Protein AF-A1YXN5-F1 (afdb_monomer)

Nearest PDB structures (foldseek):
  3v8x-assembly1_A  TM=7.620E-01  e=3.087E-05  Neisseria meningitidis serogroup B
  6e4v-assembly1_A  TM=6.777E-01  e=7.196E-02  Escherichia coli BW25113
  1hxu-assembly1_A  TM=5.681E-01  e=4.800E+00  Escherichia coli

Mean predicted aligned error: 4.55 Å

Foldseek 3Di:
DDDDDFPDKDKDWDKDKDKDQCVVVDVVSHQKMKIKIWIDMWMATPPQAADLPDFAIKIKIKIKGADPVNQKIKIKIKIKGAKDDQSRAAAPCCVVVVHPRRGDPDTWHIDIAIKMKMWGPPDPPDIDIDIDTRPVPDDTAGRVRD

Structure (mmCIF, N/CA/C/O backbone):
data_AF-A1YXN5-F1
#
_entry.id   AF-A1YXN5-F1
#
loop_
_atom_site.group_PDB
_atom_site.id
_atom_site.type_symbol
_atom_site.label_atom_id
_atom_site.label_alt_id
_atom_site.label_comp_id
_atom_site.label_asym_id
_atom_site.label_entity_id
_atom_site.label_seq_id
_atom_site.pdbx_PDB_ins_code
_atom_site.Cartn_x
_atom_site.Cartn_y
_atom_site.Cartn_z
_atom_site.occupancy
_atom_site.B_iso_or_equiv
_atom_site.auth_seq_id
_atom_site.auth_comp_id
_atom_site.auth_asym_id
_atom_site.auth_atom_id
_atom_site.pdbx_PDB_model_num
ATOM 1 N N . TYR A 1 1 ? 17.922 19.023 -26.294 1.00 64.50 1 TYR A N 1
ATOM 2 C CA . TYR A 1 1 ? 16.760 18.159 -26.007 1.00 64.50 1 TYR A CA 1
ATOM 3 C C . TYR A 1 1 ? 15.494 18.873 -26.423 1.00 64.50 1 TYR A C 1
ATOM 5 O O . TYR A 1 1 ? 15.384 20.065 -26.170 1.00 64.50 1 TYR A O 1
ATOM 13 N N . GLN A 1 2 ? 14.578 18.169 -27.082 1.00 69.62 2 GLN A N 1
ATOM 14 C CA . GLN A 1 2 ? 13.279 18.695 -27.494 1.00 69.62 2 GLN A CA 1
ATOM 15 C C . GLN A 1 2 ? 12.194 17.884 -26.787 1.00 69.62 2 GLN A C 1
ATOM 17 O O . GLN A 1 2 ? 12.303 16.661 -26.700 1.00 69.62 2 GLN A O 1
ATOM 22 N N . ASN A 1 3 ? 11.162 18.556 -26.281 1.00 77.38 3 ASN A N 1
ATOM 23 C CA . ASN A 1 3 ? 9.981 17.871 -25.773 1.00 77.38 3 ASN A CA 1
ATOM 24 C C . ASN A 1 3 ? 9.181 17.349 -26.965 1.00 77.38 3 ASN A C 1
ATOM 26 O O . ASN A 1 3 ? 8.786 18.123 -27.836 1.00 77.38 3 ASN A O 1
ATOM 30 N N . ILE A 1 4 ? 8.978 16.036 -27.009 1.00 76.56 4 ILE A N 1
ATOM 31 C CA . ILE A 1 4 ? 8.229 15.361 -28.067 1.00 76.56 4 ILE A CA 1
ATOM 32 C C . ILE A 1 4 ? 7.012 14.718 -27.416 1.00 76.56 4 ILE A C 1
ATOM 34 O O . ILE A 1 4 ? 7.141 14.011 -26.413 1.00 76.56 4 ILE A O 1
ATOM 38 N N . ASN A 1 5 ? 5.836 14.961 -27.988 1.00 80.75 5 ASN A N 1
ATOM 39 C CA . ASN A 1 5 ? 4.609 14.332 -27.524 1.00 80.75 5 ASN A CA 1
ATOM 40 C C . ASN A 1 5 ? 4.674 12.819 -27.746 1.00 80.75 5 ASN A C 1
ATOM 42 O O . ASN A 1 5 ? 5.075 12.351 -28.812 1.00 80.75 5 ASN A O 1
ATOM 46 N N . ARG A 1 6 ? 4.246 12.064 -26.733 1.00 81.50 6 ARG A N 1
ATOM 47 C CA . ARG A 1 6 ? 4.077 10.612 -26.805 1.00 81.50 6 ARG A CA 1
ATOM 48 C C . ARG A 1 6 ? 2.672 10.323 -27.350 1.00 81.50 6 ARG A C 1
ATOM 50 O O . ARG A 1 6 ? 1.706 10.659 -26.664 1.00 81.50 6 ARG A O 1
ATOM 57 N N . PRO A 1 7 ? 2.520 9.800 -28.580 1.00 83.94 7 PRO A N 1
ATOM 58 C CA . PRO A 1 7 ? 1.223 9.703 -29.254 1.00 83.94 7 PRO A CA 1
ATOM 59 C C . PRO A 1 7 ? 0.233 8.733 -28.601 1.00 83.94 7 PRO A C 1
ATOM 61 O O . PRO A 1 7 ? -0.965 8.852 -28.848 1.00 83.94 7 PRO A O 1
ATOM 64 N N . ASN A 1 8 ? 0.691 7.763 -27.801 1.00 91.25 8 ASN A N 1
ATOM 65 C CA . ASN A 1 8 ? -0.208 6.838 -27.117 1.00 91.25 8 ASN A CA 1
ATOM 66 C C . ASN A 1 8 ? 0.307 6.405 -25.740 1.00 91.25 8 ASN A C 1
ATOM 68 O O . ASN A 1 8 ? 1.505 6.259 -25.505 1.00 91.25 8 ASN A O 1
ATOM 72 N N . ALA A 1 9 ? -0.637 6.169 -24.831 1.00 93.88 9 ALA A N 1
ATOM 73 C CA . ALA A 1 9 ? -0.393 5.570 -23.531 1.00 93.88 9 ALA A CA 1
ATOM 74 C C . ALA A 1 9 ? -1.578 4.678 -23.154 1.00 93.88 9 ALA A C 1
ATOM 76 O O . ALA A 1 9 ? -2.735 5.013 -23.415 1.00 93.88 9 ALA A O 1
ATOM 77 N N . LYS A 1 10 ? -1.293 3.535 -22.534 1.00 95.81 10 LYS A N 1
ATOM 78 C CA . LYS A 1 10 ? -2.292 2.588 -22.048 1.00 95.81 10 LYS A CA 1
ATOM 79 C C . LYS A 1 10 ? -1.892 2.090 -20.670 1.00 95.81 10 LYS A C 1
ATOM 81 O O . LYS A 1 10 ? -0.790 1.578 -20.481 1.00 95.81 10 LYS A O 1
ATOM 86 N N . VAL A 1 11 ? -2.821 2.185 -19.726 1.00 96.94 11 VAL A N 1
ATOM 87 C CA . VAL A 1 11 ? -2.696 1.571 -18.403 1.00 96.94 11 VAL A CA 1
ATOM 88 C C . VAL A 1 11 ? -3.734 0.467 -18.286 1.00 96.94 11 VAL A C 1
ATOM 90 O O . VAL A 1 11 ? -4.907 0.662 -18.591 1.00 96.94 11 VAL A O 1
ATOM 93 N N . THR A 1 12 ? -3.291 -0.710 -17.866 1.00 97.19 12 THR A N 1
ATOM 94 C CA . THR A 1 12 ? -4.146 -1.869 -17.603 1.00 97.19 12 THR A CA 1
ATOM 95 C C . THR A 1 12 ? -3.829 -2.418 -16.231 1.00 97.19 12 THR A C 1
ATOM 97 O O . THR A 1 12 ? -2.662 -2.490 -15.844 1.00 97.19 12 THR A O 1
ATOM 100 N N . GLY A 1 13 ? -4.846 -2.851 -15.507 1.00 97.50 13 GLY A N 1
ATOM 101 C CA . GLY A 1 13 ? -4.672 -3.362 -14.164 1.00 97.50 13 GLY A CA 1
ATOM 102 C C . GLY A 1 13 ? -5.984 -3.834 -13.576 1.00 97.50 13 GLY A C 1
ATOM 103 O O . GLY A 1 13 ? -7.016 -3.811 -14.243 1.00 97.50 13 GLY A O 1
ATOM 104 N N . PHE A 1 14 ? -5.920 -4.242 -12.319 1.00 98.12 14 PHE A N 1
ATOM 105 C CA . PHE A 1 14 ? -7.090 -4.541 -11.516 1.00 98.12 14 PHE A CA 1
ATOM 106 C C . PHE A 1 14 ? -6.850 -4.092 -10.077 1.00 98.12 14 PHE A C 1
ATOM 108 O O . PHE A 1 14 ? -5.711 -4.012 -9.603 1.00 98.12 14 PHE A O 1
ATOM 115 N N . GLU A 1 15 ? -7.948 -3.798 -9.398 1.00 98.06 15 GLU A N 1
ATOM 116 C CA . GLU A 1 15 ? -7.970 -3.481 -7.982 1.00 98.06 15 GLU A CA 1
ATOM 117 C C . GLU A 1 15 ? -9.017 -4.360 -7.302 1.00 98.06 15 GLU A C 1
ATOM 119 O O . GLU A 1 15 ? -10.111 -4.561 -7.826 1.00 98.06 15 GLU A O 1
ATOM 124 N N . ILE A 1 16 ? -8.650 -4.906 -6.148 1.00 98.38 16 ILE A N 1
ATOM 125 C CA . ILE A 1 16 ? -9.543 -5.651 -5.266 1.00 98.38 16 ILE A CA 1
ATOM 126 C C . ILE A 1 16 ? -9.629 -4.861 -3.969 1.00 98.38 16 ILE A C 1
ATOM 128 O O . ILE A 1 16 ? -8.598 -4.527 -3.386 1.00 98.38 16 ILE A O 1
ATOM 132 N N . VAL A 1 17 ? -10.850 -4.597 -3.514 1.00 98.19 17 VAL A N 1
ATOM 133 C CA . VAL A 1 17 ? -11.132 -4.021 -2.199 1.00 98.19 17 VAL A CA 1
ATOM 134 C C . VAL A 1 17 ? -12.208 -4.874 -1.550 1.00 98.19 17 VAL A C 1
ATOM 136 O O . VAL A 1 17 ? -13.261 -5.107 -2.136 1.00 98.19 17 VAL A O 1
ATOM 139 N N . SER A 1 18 ? -11.923 -5.358 -0.350 1.00 97.56 18 SER A N 1
ATOM 140 C CA . SER A 1 18 ? -12.839 -6.149 0.459 1.00 97.56 18 SER A CA 1
ATOM 141 C C . SER A 1 18 ? -12.840 -5.617 1.882 1.00 97.56 18 SER A C 1
ATOM 143 O O . SER A 1 18 ? -11.786 -5.284 2.429 1.00 97.56 18 SER A O 1
ATOM 145 N N . GLN A 1 19 ? -14.025 -5.552 2.475 1.00 95.69 19 GLN A N 1
ATOM 146 C CA . GLN A 1 19 ? -14.221 -5.206 3.872 1.00 95.69 19 GLN A CA 1
ATOM 147 C C . GLN A 1 19 ? -15.327 -6.090 4.433 1.00 95.69 19 GLN A C 1
ATOM 149 O O . GLN A 1 19 ? -16.413 -6.180 3.864 1.00 95.69 19 GLN A O 1
ATOM 154 N N . ILE A 1 20 ? -15.034 -6.757 5.541 1.00 94.44 20 ILE A N 1
ATOM 155 C CA . ILE A 1 20 ? -15.916 -7.734 6.166 1.00 94.44 20 ILE A CA 1
ATOM 156 C C . ILE A 1 20 ? -16.042 -7.361 7.640 1.00 94.44 20 ILE A C 1
ATOM 158 O O . ILE A 1 20 ? -15.046 -7.318 8.365 1.00 94.44 20 ILE A O 1
ATOM 162 N N . SER A 1 21 ? -17.268 -7.088 8.085 1.00 92.56 21 SER A N 1
ATOM 163 C CA . SER A 1 21 ? -17.585 -7.024 9.512 1.00 92.56 21 SER A CA 1
ATOM 164 C C . SER A 1 21 ? -17.817 -8.440 10.025 1.00 92.56 21 SER A C 1
ATOM 166 O O . SER A 1 21 ? -18.537 -9.215 9.398 1.00 92.56 21 SER A O 1
ATOM 168 N N . LEU A 1 22 ? -17.198 -8.786 11.151 1.00 92.69 22 LEU A N 1
ATOM 169 C CA . LEU A 1 22 ? -17.291 -10.130 11.719 1.00 92.69 22 LEU A CA 1
ATOM 170 C C . LEU A 1 22 ? -18.414 -10.278 12.757 1.00 92.69 22 LEU A C 1
ATOM 172 O O . LEU A 1 22 ? -18.542 -11.341 13.366 1.00 92.69 22 LEU A O 1
ATOM 176 N N . ASN A 1 23 ? -19.247 -9.247 12.930 1.00 87.75 23 ASN A N 1
ATOM 177 C CA . ASN A 1 23 ? -20.300 -9.201 13.948 1.00 87.75 23 ASN A CA 1
ATOM 178 C C . ASN A 1 23 ? -21.282 -10.379 13.844 1.00 87.75 23 ASN A C 1
ATOM 180 O O . ASN A 1 23 ? -21.663 -10.952 14.864 1.00 87.75 23 ASN A O 1
ATOM 184 N N . ASP A 1 24 ? -21.637 -10.769 12.617 1.00 81.56 24 ASP A N 1
ATOM 185 C CA . ASP A 1 24 ? -22.647 -11.800 12.352 1.00 81.56 24 ASP A CA 1
ATOM 186 C C . ASP A 1 24 ? -22.069 -13.226 12.286 1.00 81.56 24 ASP A C 1
ATOM 188 O O . ASP A 1 24 ? -22.819 -14.199 12.241 1.00 81.56 24 ASP A O 1
ATOM 192 N N . LEU A 1 25 ? -20.737 -13.376 12.297 1.00 87.25 25 LEU A N 1
ATOM 193 C CA . LEU A 1 25 ? -20.069 -14.681 12.193 1.00 87.25 25 LEU A CA 1
ATOM 194 C C . LEU A 1 25 ? -20.031 -15.421 13.533 1.00 87.25 25 LEU A C 1
ATOM 196 O O . LEU A 1 25 ? -20.304 -16.618 13.596 1.00 87.25 25 LEU A O 1
ATOM 200 N N . ALA A 1 26 ? -19.683 -14.720 14.612 1.00 86.12 26 ALA A N 1
ATOM 201 C CA . ALA A 1 26 ? -19.714 -15.258 15.967 1.00 86.12 26 ALA A CA 1
ATOM 202 C C . ALA A 1 26 ? -19.737 -14.119 16.988 1.00 86.12 26 ALA A C 1
ATOM 204 O O . ALA A 1 26 ? -19.051 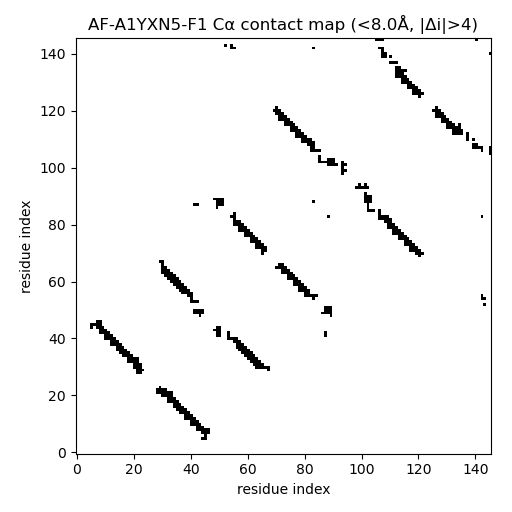-13.116 16.820 1.00 86.12 26 ALA A O 1
ATOM 205 N N . LYS A 1 27 ? -20.430 -14.310 18.118 1.00 84.75 27 LYS A N 1
ATOM 206 C CA . LYS A 1 27 ? -20.507 -13.295 19.188 1.00 84.75 27 LYS A CA 1
ATOM 207 C C . LYS A 1 27 ? -19.134 -12.854 19.717 1.00 84.75 27 LYS A C 1
ATOM 209 O O . LYS A 1 27 ? -18.981 -11.699 20.094 1.00 84.75 27 LYS A O 1
ATOM 214 N N . ILE A 1 28 ? -18.142 -13.753 19.727 1.00 87.06 28 ILE A N 1
ATOM 215 C CA . ILE A 1 28 ? -16.760 -13.450 20.146 1.00 87.06 28 ILE A CA 1
ATOM 216 C C . ILE A 1 28 ? -16.033 -12.501 19.178 1.00 87.06 28 ILE A C 1
ATOM 218 O O . ILE A 1 28 ? -15.055 -11.869 19.559 1.00 87.06 28 ILE A O 1
ATOM 222 N N . LEU A 1 29 ? -16.518 -12.385 17.940 1.00 91.44 29 LEU A N 1
ATOM 223 C CA . LEU A 1 29 ? -15.951 -11.536 16.893 1.00 91.44 29 LEU A CA 1
ATOM 224 C C . LEU A 1 29 ? -16.677 -10.189 16.763 1.00 91.44 29 LEU A C 1
ATOM 226 O O . LEU A 1 29 ? -16.376 -9.418 15.852 1.00 91.44 29 LEU A O 1
ATOM 230 N N . ASN A 1 30 ? -17.618 -9.885 17.659 1.00 92.12 30 ASN A N 1
ATOM 231 C CA 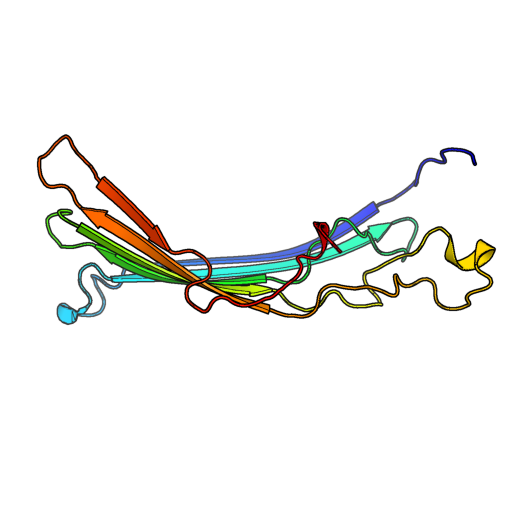. ASN A 1 30 ? -18.320 -8.610 17.629 1.00 92.12 30 ASN A CA 1
ATOM 232 C C . ASN A 1 30 ? -17.335 -7.441 17.787 1.00 92.12 30 ASN A C 1
ATOM 234 O O . ASN A 1 30 ? -16.463 -7.460 18.656 1.00 92.12 30 ASN A O 1
ATOM 238 N N . GLY A 1 31 ? -17.477 -6.437 16.927 1.00 93.00 31 GLY A N 1
ATOM 239 C CA . GLY A 1 31 ? -16.590 -5.282 16.847 1.00 93.00 31 GLY A CA 1
ATOM 240 C C . GLY A 1 31 ? -15.376 -5.483 15.940 1.00 93.00 31 GLY A C 1
ATOM 241 O O . GLY A 1 31 ? -14.755 -4.491 15.557 1.00 93.00 31 GLY A O 1
ATOM 242 N N . PHE A 1 32 ? -15.041 -6.717 15.545 1.00 96.44 32 PHE A N 1
ATOM 243 C CA . PHE A 1 32 ? -13.928 -6.959 14.632 1.00 96.44 32 PHE A CA 1
ATOM 244 C C . PHE A 1 32 ? -14.305 -6.695 13.174 1.00 96.44 32 PHE A C 1
ATOM 246 O O . PHE A 1 32 ? -15.392 -7.033 12.695 1.00 96.44 32 PHE A O 1
ATOM 253 N N . ASN A 1 33 ? -13.352 -6.132 12.442 1.00 95.62 33 ASN A N 1
ATOM 254 C CA . ASN A 1 33 ? -13.417 -5.960 11.004 1.00 95.62 33 ASN A CA 1
ATOM 255 C C . ASN A 1 33 ? -12.131 -6.472 10.350 1.00 95.62 33 ASN A C 1
ATOM 257 O O . ASN A 1 33 ? -11.038 -6.369 10.907 1.00 95.62 33 ASN A O 1
ATOM 261 N N . LEU A 1 34 ? -12.279 -7.039 9.158 1.00 97.00 34 LEU A N 1
ATOM 262 C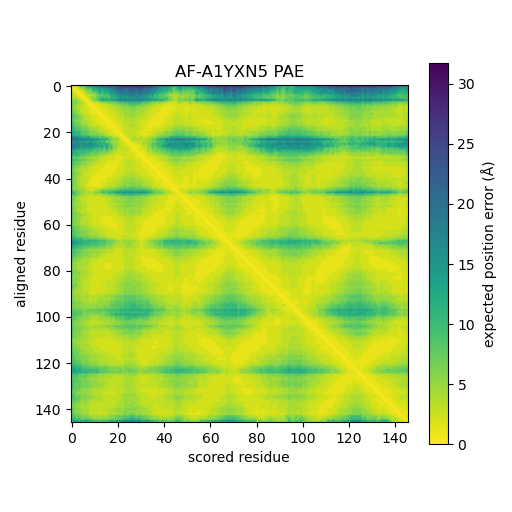 CA . LEU A 1 34 ? -11.172 -7.408 8.291 1.00 97.00 34 LEU A CA 1
ATOM 263 C C . LEU A 1 34 ? -11.286 -6.614 7.000 1.00 97.00 34 LEU A C 1
ATOM 265 O O . LEU A 1 34 ? -12.369 -6.499 6.427 1.00 97.00 34 LEU A O 1
ATOM 269 N N . SER A 1 35 ? -10.166 -6.093 6.521 1.00 97.94 35 SER A N 1
ATOM 270 C CA . SER A 1 35 ? -10.085 -5.441 5.222 1.00 97.94 35 SER A CA 1
ATOM 271 C C . SER A 1 35 ? -8.907 -5.966 4.417 1.00 97.94 35 SER A C 1
ATOM 273 O O . SER A 1 35 ? -7.865 -6.353 4.950 1.00 97.94 35 SER A O 1
ATOM 275 N N . TYR A 1 36 ? -9.089 -6.001 3.105 1.00 98.38 36 TYR A N 1
ATOM 276 C CA . TYR A 1 36 ? -8.051 -6.372 2.162 1.00 98.38 36 TYR A CA 1
ATOM 277 C C . TYR A 1 36 ? -8.127 -5.466 0.944 1.00 98.38 36 TYR A C 1
ATOM 279 O O . TYR A 1 36 ? -9.180 -5.338 0.318 1.00 98.38 36 TYR A O 1
ATOM 287 N N . LYS A 1 37 ? -6.995 -4.865 0.588 1.00 98.62 37 LYS A N 1
ATOM 288 C CA . LYS A 1 37 ? -6.822 -4.124 -0.655 1.00 98.62 37 LYS A CA 1
ATOM 289 C C . LYS A 1 37 ? -5.653 -4.699 -1.437 1.00 98.62 37 LYS A C 1
ATOM 291 O O . LYS A 1 37 ? -4.582 -4.920 -0.880 1.00 98.62 37 LYS A O 1
ATOM 296 N N . TYR A 1 38 ? -5.835 -4.884 -2.737 1.00 98.62 38 TYR A N 1
ATOM 297 C CA . TYR A 1 38 ? -4.771 -5.271 -3.653 1.00 98.62 38 TYR A CA 1
ATOM 298 C C . TYR A 1 38 ? -4.847 -4.454 -4.933 1.00 98.62 38 TYR A C 1
ATOM 300 O O . TYR A 1 38 ? -5.888 -4.425 -5.583 1.00 98.62 38 TYR A O 1
ATOM 308 N N . THR A 1 39 ? -3.733 -3.846 -5.328 1.00 98.44 39 THR A N 1
ATOM 309 C CA . THR A 1 39 ? -3.636 -3.0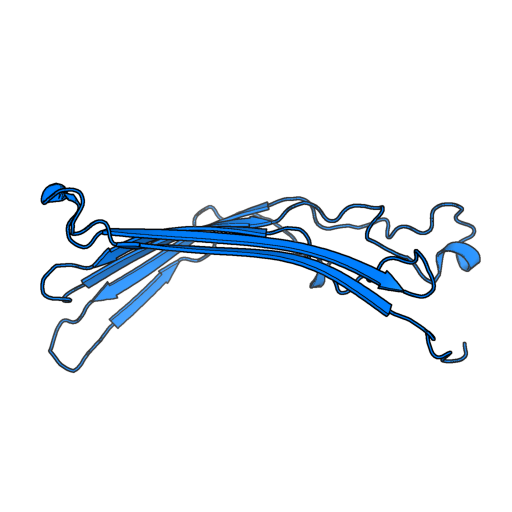62 -6.562 1.00 98.44 39 THR A CA 1
ATOM 310 C C . THR A 1 39 ? -2.518 -3.623 -7.434 1.00 98.44 39 THR A C 1
ATOM 312 O O . THR A 1 39 ? -1.377 -3.776 -6.991 1.00 98.44 39 THR A O 1
ATOM 315 N N . TYR A 1 40 ? -2.835 -3.897 -8.700 1.00 98.12 40 TYR A N 1
ATOM 316 C CA . TYR A 1 40 ? -1.873 -4.285 -9.725 1.00 98.12 40 TYR A CA 1
ATOM 317 C C . TYR A 1 40 ? -2.117 -3.487 -10.997 1.00 98.12 40 TYR A C 1
ATOM 319 O O . TYR A 1 40 ? -3.222 -3.493 -11.536 1.00 98.12 40 TYR A O 1
ATOM 327 N N . GLN A 1 41 ? -1.079 -2.828 -11.504 1.00 98.00 41 GLN A N 1
ATOM 328 C CA . GLN A 1 41 ? -1.164 -2.006 -12.704 1.00 98.00 41 GLN A CA 1
ATOM 329 C C . GLN A 1 41 ? 0.094 -2.153 -13.556 1.00 98.00 41 GLN A C 1
ATOM 331 O O . GLN A 1 41 ? 1.197 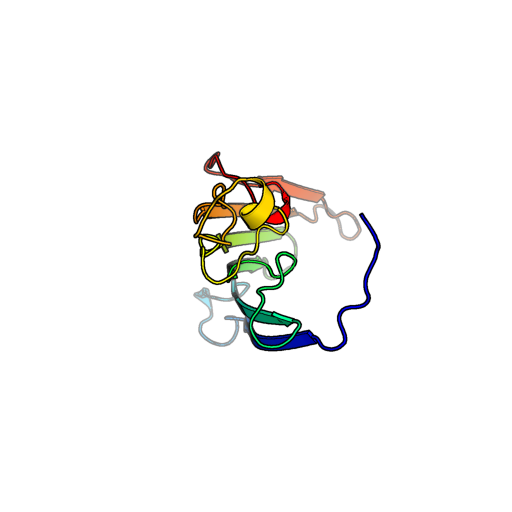-2.380 -13.059 1.00 98.00 41 GLN A O 1
ATOM 336 N N . LYS A 1 42 ? -0.088 -1.991 -14.862 1.00 97.00 42 LYS A N 1
ATOM 337 C CA . LYS A 1 42 ? 0.963 -1.884 -15.868 1.00 97.00 42 LYS A CA 1
ATOM 338 C C . LYS A 1 42 ? 0.617 -0.746 -16.808 1.00 97.00 42 LYS A C 1
ATOM 340 O O . LYS A 1 42 ? -0.476 -0.730 -17.366 1.00 97.00 42 LYS A O 1
ATOM 345 N N . GLY A 1 43 ? 1.556 0.170 -16.994 1.00 96.62 43 GLY A N 1
ATOM 346 C CA . GLY A 1 43 ? 1.438 1.280 -17.933 1.00 96.62 43 GLY A CA 1
ATOM 347 C C . GLY A 1 43 ? 2.493 1.171 -19.018 1.00 96.62 43 GLY A C 1
ATOM 348 O O . GLY A 1 43 ? 3.666 0.930 -18.715 1.00 96.62 43 GLY A O 1
ATOM 349 N N . ARG A 1 44 ? 2.064 1.333 -20.267 1.00 96.50 44 ARG A N 1
ATOM 350 C CA . ARG A 1 44 ? 2.910 1.322 -21.459 1.00 96.50 44 ARG A CA 1
ATOM 351 C C . ARG A 1 44 ? 2.601 2.547 -22.314 1.00 96.50 44 ARG A C 1
ATOM 353 O O . ARG A 1 44 ? 1.445 2.951 -22.409 1.00 96.50 44 ARG A O 1
ATOM 360 N N . MET A 1 45 ? 3.626 3.129 -22.918 1.00 94.25 45 MET A N 1
ATOM 361 C CA . MET A 1 45 ? 3.530 4.229 -23.876 1.00 94.25 45 MET A CA 1
ATOM 362 C C . MET A 1 45 ? 4.310 3.887 -25.142 1.00 94.25 45 MET A C 1
ATOM 364 O O . MET A 1 45 ? 5.239 3.080 -25.096 1.00 94.25 45 MET A O 1
ATOM 368 N N . ASP A 1 46 ? 3.923 4.492 -26.261 1.00 90.75 46 ASP A N 1
ATOM 369 C CA . ASP A 1 46 ? 4.537 4.303 -27.581 1.00 90.75 46 ASP A CA 1
ATOM 370 C C . ASP A 1 46 ? 4.798 2.824 -27.921 1.00 90.75 46 ASP A C 1
ATOM 372 O O . ASP A 1 46 ? 5.898 2.423 -28.306 1.00 90.75 46 ASP A O 1
ATOM 376 N N . GLY A 1 47 ? 3.774 1.990 -27.728 1.00 86.69 47 GLY A N 1
ATOM 377 C CA . GLY A 1 47 ? 3.884 0.536 -27.843 1.00 86.69 47 GLY A CA 1
ATOM 378 C C . GLY A 1 47 ? 4.216 -0.124 -26.505 1.00 86.69 47 GLY A C 1
ATOM 379 O O . GLY A 1 47 ? 3.301 -0.447 -25.750 1.00 86.69 47 GLY A O 1
ATOM 380 N N . ASP A 1 48 ? 5.500 -0.353 -26.217 1.00 90.81 48 ASP A N 1
ATOM 381 C CA . ASP A 1 48 ? 5.934 -1.167 -25.067 1.00 90.81 48 ASP A CA 1
ATOM 382 C C . ASP A 1 48 ? 6.857 -0.438 -24.074 1.00 90.81 48 ASP A C 1
ATOM 384 O O . ASP A 1 48 ? 7.421 -1.060 -23.175 1.00 90.81 48 ASP A O 1
ATOM 388 N N . ILE A 1 49 ? 7.008 0.886 -24.173 1.00 94.19 49 ILE A N 1
ATOM 389 C CA . ILE A 1 49 ? 7.860 1.628 -23.236 1.00 94.19 49 ILE A CA 1
ATOM 390 C C . ILE A 1 49 ? 7.166 1.701 -21.867 1.00 94.19 49 ILE A C 1
ATOM 392 O O . ILE A 1 49 ? 6.052 2.225 -21.783 1.00 94.19 49 ILE A O 1
ATOM 396 N N . PRO A 1 50 ? 7.784 1.217 -20.773 1.00 95.81 50 PRO A N 1
ATOM 397 C CA . PRO A 1 50 ? 7.174 1.284 -19.452 1.00 95.81 50 PRO A CA 1
ATOM 398 C C . PRO A 1 50 ? 6.954 2.709 -18.948 1.00 95.81 50 PRO A C 1
ATOM 400 O O . PRO A 1 50 ? 7.803 3.588 -19.097 1.00 95.81 50 PRO A O 1
ATOM 403 N N . MET A 1 51 ? 5.838 2.912 -18.253 1.00 95.06 51 MET A N 1
ATOM 404 C CA . MET A 1 51 ? 5.559 4.157 -17.543 1.00 95.06 51 MET A CA 1
ATOM 405 C C . MET A 1 51 ? 6.137 4.105 -16.125 1.00 95.06 51 MET A C 1
ATOM 407 O O . MET A 1 51 ? 5.625 3.397 -15.252 1.00 95.06 51 MET A O 1
ATOM 411 N N . ASN A 1 52 ? 7.171 4.911 -15.870 1.00 95.19 52 ASN A N 1
ATOM 412 C CA . ASN A 1 52 ? 7.805 4.987 -14.552 1.00 95.19 52 ASN A CA 1
ATOM 413 C C . ASN A 1 52 ? 6.827 5.429 -13.453 1.00 95.19 52 ASN A C 1
ATOM 415 O O . ASN A 1 52 ? 6.965 4.971 -12.332 1.00 95.19 52 ASN A O 1
ATOM 419 N N . ALA A 1 53 ? 5.799 6.223 -13.761 1.00 94.75 53 ALA A N 1
ATOM 420 C CA . ALA A 1 53 ? 4.816 6.688 -12.775 1.00 94.75 53 ALA A CA 1
ATOM 421 C C . ALA A 1 53 ? 3.971 5.566 -12.133 1.00 94.75 53 ALA A C 1
ATOM 423 O O . ALA A 1 53 ? 3.365 5.771 -11.084 1.00 94.75 53 ALA A O 1
ATOM 424 N N . ILE A 1 54 ? 3.912 4.381 -12.748 1.00 96.62 54 ILE A N 1
ATOM 425 C CA . ILE A 1 54 ? 3.103 3.271 -12.237 1.00 96.62 54 ILE A CA 1
ATOM 426 C C . ILE A 1 54 ? 3.766 2.677 -11.000 1.00 96.62 54 ILE A C 1
ATOM 428 O O . ILE A 1 54 ? 4.922 2.252 -11.047 1.00 96.62 54 ILE A O 1
ATOM 432 N N . GLN A 1 55 ? 3.030 2.617 -9.896 1.00 97.00 55 GLN A N 1
ATOM 433 C CA . GLN A 1 55 ? 3.533 2.046 -8.653 1.00 97.00 55 GLN A CA 1
ATOM 434 C C . GLN A 1 55 ? 3.696 0.521 -8.757 1.00 97.00 55 GLN A C 1
ATOM 436 O O . GLN A 1 55 ? 2.992 -0.132 -9.537 1.00 97.00 55 GLN A O 1
ATOM 441 N N . PRO A 1 56 ? 4.626 -0.081 -7.994 1.00 97.56 56 PRO A N 1
ATOM 442 C CA . PRO A 1 56 ? 4.654 -1.525 -7.818 1.00 97.56 56 PRO A CA 1
ATOM 443 C C . PRO A 1 56 ? 3.321 -2.038 -7.268 1.00 97.56 56 PRO A C 1
ATOM 445 O O . PRO A 1 56 ? 2.548 -1.300 -6.662 1.00 97.56 56 PRO A O 1
ATOM 448 N N . ARG A 1 57 ? 3.065 -3.335 -7.452 1.00 97.94 57 ARG A N 1
ATOM 449 C CA . ARG A 1 57 ? 1.890 -3.977 -6.854 1.00 97.94 57 ARG A CA 1
ATOM 450 C C . ARG A 1 57 ? 1.910 -3.820 -5.333 1.00 97.94 57 ARG A C 1
ATOM 452 O O . ARG A 1 57 ? 2.954 -4.047 -4.717 1.00 97.94 57 ARG A O 1
ATOM 459 N N . THR A 1 58 ? 0.755 -3.528 -4.753 1.00 98.44 58 THR A N 1
ATOM 460 C CA . THR A 1 58 ? 0.624 -3.283 -3.313 1.00 98.44 58 THR A CA 1
ATOM 461 C C . THR A 1 58 ? -0.534 -4.088 -2.758 1.00 98.44 58 THR A C 1
ATOM 463 O O . THR A 1 58 ? -1.606 -4.130 -3.359 1.00 98.44 58 THR A O 1
ATOM 466 N N . ALA A 1 59 ? -0.305 -4.728 -1.616 1.00 98.69 59 ALA A N 1
ATOM 467 C CA . ALA A 1 59 ? -1.318 -5.408 -0.826 1.00 98.69 59 ALA A CA 1
ATOM 468 C C . ALA A 1 59 ? -1.400 -4.747 0.553 1.00 98.69 59 ALA A C 1
ATOM 470 O O . ALA A 1 59 ? -0.365 -4.529 1.181 1.00 98.69 59 ALA A O 1
ATOM 471 N N . VAL A 1 60 ? -2.605 -4.457 1.029 1.00 98.69 60 VAL A N 1
ATOM 472 C CA . VAL A 1 60 ? -2.864 -3.947 2.378 1.00 98.69 60 VAL A CA 1
ATOM 473 C C . VAL A 1 60 ? -3.850 -4.886 3.048 1.00 98.69 60 VAL A C 1
ATOM 475 O O . VAL A 1 60 ? -4.943 -5.110 2.533 1.00 98.69 60 VAL A O 1
ATOM 478 N N . TYR A 1 61 ? -3.456 -5.431 4.189 1.00 98.62 61 TYR A N 1
ATOM 479 C CA . TYR A 1 61 ? -4.320 -6.209 5.067 1.00 98.62 61 TYR A CA 1
ATOM 480 C C . TYR A 1 61 ? -4.634 -5.349 6.283 1.00 98.62 61 TYR A C 1
ATOM 482 O O . TYR A 1 61 ? -3.711 -4.803 6.884 1.00 98.62 61 TYR A O 1
ATOM 490 N N . GLY A 1 62 ? -5.905 -5.215 6.637 1.00 98.44 62 GLY A N 1
ATOM 491 C CA . GLY A 1 62 ? -6.340 -4.484 7.818 1.00 98.44 62 GLY A CA 1
ATOM 492 C C . GLY A 1 62 ? -7.117 -5.389 8.760 1.00 98.44 62 GLY A C 1
ATOM 493 O O . GLY A 1 62 ? -7.974 -6.160 8.327 1.00 98.44 62 GLY A O 1
ATOM 494 N N . ILE A 1 63 ? -6.812 -5.284 10.046 1.00 98.00 63 ILE A N 1
ATOM 495 C CA . ILE A 1 63 ? -7.567 -5.907 11.128 1.00 98.00 63 ILE A CA 1
ATOM 496 C C . ILE A 1 63 ? -7.947 -4.784 12.076 1.00 98.00 63 ILE A C 1
ATOM 498 O O . ILE A 1 63 ? -7.068 -4.156 12.662 1.00 98.00 63 ILE A O 1
ATOM 502 N N . GLY A 1 64 ? -9.239 -4.536 12.221 1.00 97.62 64 GLY A N 1
ATOM 503 C CA . GLY A 1 64 ? -9.748 -3.523 13.127 1.00 97.62 64 GLY A CA 1
ATOM 504 C C . GLY A 1 64 ? -10.623 -4.124 14.213 1.00 97.62 64 GLY A C 1
ATOM 505 O O . GLY A 1 64 ? -11.222 -5.187 14.046 1.00 97.62 64 GLY A O 1
ATOM 506 N N . TYR A 1 65 ? -10.708 -3.422 15.331 1.00 96.81 65 TYR A N 1
ATOM 507 C CA . TYR A 1 65 ? -11.624 -3.696 16.422 1.00 96.81 65 TYR A CA 1
ATOM 508 C C . TYR A 1 65 ? -12.246 -2.389 16.896 1.00 96.81 65 TYR A C 1
ATOM 510 O O . TYR A 1 65 ? -11.540 -1.416 17.153 1.00 96.81 65 TYR A O 1
ATOM 518 N N . VAL A 1 66 ? -13.563 -2.382 17.057 1.00 96.38 66 VAL A N 1
ATOM 519 C CA . VAL A 1 66 ? -14.325 -1.281 17.642 1.00 96.38 66 VAL A CA 1
ATOM 520 C C . VAL A 1 66 ? -15.116 -1.830 18.818 1.00 96.38 66 VAL A C 1
ATOM 522 O O . VAL A 1 66 ? -15.868 -2.792 18.678 1.00 96.38 66 VAL A O 1
ATOM 525 N N . HIS A 1 67 ? -14.952 -1.222 19.992 1.00 94.31 67 HIS A N 1
ATOM 526 C CA . HIS A 1 67 ? -15.747 -1.571 21.165 1.00 94.31 67 HIS A CA 1
ATOM 527 C C . HIS A 1 67 ? -17.245 -1.375 20.876 1.00 94.31 67 HIS A C 1
ATOM 529 O O . HIS A 1 67 ? -17.613 -0.414 20.208 1.00 94.31 67 HIS A O 1
ATOM 535 N N . SER A 1 68 ? -18.119 -2.227 21.420 1.00 89.19 68 SER A N 1
ATOM 536 C CA . SER A 1 68 ? -19.573 -2.208 21.155 1.00 89.19 68 SER A CA 1
ATOM 537 C C . SER A 1 68 ? -20.236 -0.838 21.370 1.00 89.19 68 SER A C 1
ATOM 539 O O . SER A 1 68 ? -21.042 -0.408 20.554 1.00 89.19 68 SER A O 1
ATOM 541 N N . ASP A 1 69 ? -19.853 -0.131 22.436 1.00 92.12 69 ASP A N 1
ATOM 542 C CA . ASP A 1 69 ? -20.314 1.239 22.735 1.00 92.12 69 ASP A CA 1
ATOM 543 C C . ASP A 1 69 ? -19.562 2.353 21.966 1.00 92.12 69 ASP A C 1
ATOM 545 O O . ASP A 1 69 ? -19.676 3.526 22.319 1.00 92.12 69 ASP A O 1
ATOM 549 N N . ASP A 1 70 ? -18.705 2.009 20.998 1.00 92.69 70 ASP A N 1
ATOM 550 C CA . ASP A 1 70 ? -17.856 2.932 20.223 1.00 92.69 70 ASP A CA 1
ATOM 551 C C . ASP A 1 70 ? -16.951 3.840 21.095 1.00 92.69 70 ASP A C 1
ATOM 553 O O . ASP A 1 70 ? -16.565 4.955 20.738 1.00 92.69 70 ASP A O 1
ATOM 557 N N . LYS A 1 71 ? -16.590 3.350 22.288 1.00 96.00 71 LYS A N 1
ATOM 558 C CA . LYS A 1 71 ? -15.740 4.065 23.257 1.00 96.00 71 LYS A CA 1
ATOM 559 C C . LYS A 1 71 ? -14.271 4.081 22.859 1.00 96.00 71 LYS A C 1
ATOM 561 O O . LYS A 1 71 ? -13.553 5.009 23.220 1.00 96.00 71 LYS A O 1
ATOM 566 N N . PHE A 1 72 ? -13.810 3.057 22.153 1.00 97.25 72 PHE A N 1
ATOM 567 C CA . PHE A 1 72 ? -12.453 2.970 21.636 1.00 97.25 72 PHE A CA 1
ATOM 568 C C . PHE A 1 72 ? -12.400 1.998 20.464 1.00 97.25 72 PHE A C 1
ATOM 570 O O . PHE A 1 72 ? -13.272 1.138 20.314 1.00 97.25 72 PHE A O 1
ATOM 577 N N . GLY A 1 73 ? -11.343 2.115 19.675 1.00 98.00 73 GLY A N 1
ATOM 578 C CA . GLY A 1 73 ? -11.037 1.168 18.620 1.00 98.00 73 GLY A CA 1
ATOM 579 C C . GLY A 1 73 ? -9.552 1.132 18.307 1.00 98.00 73 GLY A C 1
ATOM 580 O O . GLY A 1 73 ? -8.793 2.021 18.705 1.00 98.00 73 GLY A O 1
ATOM 581 N N . LEU A 1 74 ? -9.151 0.070 17.624 1.00 98.12 74 LEU A N 1
ATOM 582 C CA . LEU A 1 74 ? -7.776 -0.227 17.258 1.00 98.12 74 LEU A CA 1
ATOM 583 C C . LEU A 1 74 ? -7.758 -0.795 15.842 1.00 98.12 74 LEU A C 1
ATOM 585 O O . LEU A 1 74 ? -8.525 -1.706 15.553 1.00 98.12 74 LEU A O 1
ATOM 589 N N . ASP A 1 75 ? -6.857 -0.305 15.003 1.00 98.25 75 ASP A N 1
ATOM 590 C CA . ASP A 1 75 ? -6.639 -0.788 13.647 1.00 98.25 75 ASP A CA 1
ATOM 591 C C . ASP A 1 75 ? -5.167 -1.158 13.461 1.00 98.25 75 ASP A C 1
ATOM 593 O O . ASP A 1 75 ? -4.264 -0.366 13.742 1.00 98.25 75 ASP A O 1
ATOM 597 N N . LEU A 1 76 ? -4.928 -2.364 12.961 1.00 98.56 76 LEU A N 1
ATOM 598 C CA . LEU A 1 76 ? -3.625 -2.856 12.544 1.00 98.56 76 LEU A CA 1
ATOM 599 C C . LEU A 1 76 ? -3.620 -2.992 11.023 1.00 98.56 76 LEU A C 1
ATOM 601 O O . LEU A 1 76 ? -4.407 -3.760 10.470 1.00 98.56 76 LEU A O 1
ATOM 605 N N . TYR A 1 77 ? -2.695 -2.307 10.358 1.00 98.69 77 TYR A N 1
ATOM 606 C CA . TYR A 1 77 ? -2.477 -2.439 8.921 1.00 98.69 77 TYR A CA 1
ATOM 607 C C . TYR A 1 77 ? -1.131 -3.090 8.635 1.00 98.69 77 TYR A C 1
ATOM 609 O O . TYR A 1 77 ? -0.102 -2.694 9.178 1.00 98.69 77 TYR A O 1
ATOM 617 N N . ILE A 1 78 ? -1.133 -4.069 7.737 1.00 98.75 78 ILE A N 1
ATOM 618 C CA . ILE A 1 78 ? 0.066 -4.685 7.177 1.00 98.75 78 ILE A CA 1
ATOM 619 C C . ILE A 1 78 ? 0.092 -4.341 5.693 1.00 98.75 78 ILE A C 1
ATOM 621 O O . ILE A 1 78 ? -0.700 -4.866 4.909 1.00 98.75 78 ILE A O 1
ATOM 625 N N . THR A 1 79 ? 1.016 -3.467 5.306 1.00 98.75 79 THR A N 1
ATOM 626 C CA . THR A 1 79 ? 1.178 -3.031 3.916 1.00 98.75 79 THR A CA 1
ATOM 627 C C . THR A 1 79 ? 2.400 -3.702 3.319 1.00 98.75 79 THR A C 1
ATOM 629 O O . THR A 1 79 ? 3.501 -3.543 3.834 1.00 98.75 79 THR A O 1
ATOM 632 N N . HIS A 1 80 ? 2.228 -4.427 2.216 1.00 98.69 80 HIS A N 1
ATOM 633 C CA . HIS A 1 80 ? 3.314 -5.008 1.435 1.00 98.69 80 HIS A CA 1
ATOM 634 C C . HIS A 1 80 ? 3.362 -4.388 0.039 1.00 98.69 80 HIS A C 1
ATOM 636 O O . HIS A 1 80 ? 2.437 -4.562 -0.757 1.00 98.69 80 HIS A O 1
ATOM 642 N N . ALA A 1 81 ? 4.467 -3.717 -0.276 1.00 98.44 81 ALA A N 1
ATOM 643 C CA . ALA A 1 81 ? 4.765 -3.222 -1.612 1.00 98.44 81 ALA A CA 1
ATOM 644 C C . ALA A 1 81 ? 5.785 -4.144 -2.292 1.00 98.44 81 ALA A C 1
ATOM 646 O O . ALA A 1 81 ? 6.821 -4.499 -1.720 1.00 98.44 81 ALA A O 1
ATOM 647 N N . GLY A 1 82 ? 5.499 -4.538 -3.532 1.00 98.25 82 GLY A N 1
ATOM 648 C CA . GLY A 1 82 ? 6.420 -5.325 -4.343 1.00 98.25 82 GLY A CA 1
ATOM 649 C C . GLY A 1 82 ? 7.653 -4.524 -4.770 1.00 98.25 82 GLY A C 1
ATOM 650 O O . GLY A 1 82 ? 7.626 -3.299 -4.841 1.00 98.25 82 GLY A O 1
ATOM 651 N N . ALA A 1 83 ? 8.732 -5.223 -5.123 1.00 97.81 83 ALA A N 1
ATOM 652 C CA . ALA A 1 83 ? 9.890 -4.583 -5.740 1.00 97.81 83 ALA A CA 1
ATOM 653 C C . ALA A 1 83 ? 9.523 -4.033 -7.126 1.00 97.81 83 ALA A C 1
ATOM 655 O O . ALA A 1 83 ? 8.830 -4.713 -7.902 1.00 97.81 83 ALA A O 1
ATOM 656 N N . LYS A 1 84 ? 10.038 -2.850 -7.473 1.00 97.88 84 LYS A N 1
ATOM 657 C CA . LYS A 1 84 ? 9.888 -2.313 -8.826 1.00 97.88 84 LYS A CA 1
ATOM 658 C C . LYS A 1 84 ? 10.697 -3.170 -9.804 1.00 97.88 84 LYS A C 1
ATOM 660 O O . LYS A 1 84 ? 11.905 -3.354 -9.663 1.00 97.88 84 LYS A O 1
ATOM 665 N N . GLN A 1 85 ? 10.015 -3.717 -10.806 1.00 97.12 85 GLN A N 1
ATOM 666 C CA . GLN A 1 85 ? 10.613 -4.633 -11.776 1.00 97.12 85 GLN A CA 1
ATOM 667 C C . GLN A 1 85 ? 11.349 -3.867 -12.878 1.00 97.12 85 GLN A C 1
ATOM 669 O O . GLN A 1 85 ? 10.836 -2.870 -13.376 1.00 97.12 85 GLN A O 1
ATOM 674 N N . ALA A 1 86 ? 12.504 -4.376 -13.318 1.00 96.25 86 ALA A N 1
ATOM 675 C CA . ALA A 1 86 ? 13.290 -3.782 -14.407 1.00 96.25 86 ALA A CA 1
ATOM 676 C C . ALA A 1 86 ? 12.474 -3.614 -15.701 1.00 96.25 86 ALA A C 1
ATOM 678 O O . ALA A 1 86 ? 12.512 -2.572 -16.339 1.00 96.25 86 ALA A O 1
ATOM 679 N N . LYS A 1 87 ? 11.656 -4.619 -16.039 1.00 95.62 87 LYS A N 1
ATOM 680 C CA . LYS A 1 87 ? 10.772 -4.597 -17.217 1.00 95.62 87 LYS A CA 1
ATOM 681 C C . LYS A 1 87 ? 9.663 -3.543 -17.161 1.00 95.62 87 LYS A C 1
ATOM 683 O O . LYS A 1 87 ? 8.976 -3.355 -18.158 1.00 95.62 87 LYS A O 1
ATOM 688 N N . ASP A 1 88 ? 9.434 -2.944 -15.995 1.00 96.62 88 ASP A N 1
ATOM 689 C CA . ASP A 1 88 ? 8.408 -1.931 -15.752 1.00 96.62 88 ASP A CA 1
ATOM 690 C C . ASP A 1 88 ? 9.045 -0.553 -15.463 1.00 96.62 88 ASP A C 1
ATOM 692 O O . ASP A 1 88 ? 8.389 0.329 -14.901 1.00 96.62 88 ASP A O 1
ATOM 696 N N . THR A 1 89 ? 10.321 -0.364 -15.836 1.00 96.62 89 THR A N 1
ATOM 697 C CA . THR A 1 89 ? 11.036 0.918 -15.778 1.00 96.62 89 THR A CA 1
ATOM 698 C C . THR A 1 89 ? 11.703 1.261 -17.105 1.00 96.62 89 THR A C 1
ATOM 700 O O . THR A 1 89 ? 12.018 0.387 -17.910 1.00 96.62 89 THR A O 1
ATOM 703 N N . TYR A 1 90 ? 11.937 2.553 -17.323 1.00 95.25 90 TYR A N 1
ATOM 704 C CA . TYR A 1 90 ? 12.604 3.064 -18.512 1.00 95.25 90 TYR A CA 1
ATOM 705 C C . TYR A 1 90 ? 13.535 4.234 -18.174 1.00 95.25 90 TYR A C 1
ATOM 707 O O . TYR A 1 90 ? 13.096 5.249 -17.633 1.00 95.25 90 TYR A O 1
ATOM 715 N N . ASN A 1 91 ? 14.818 4.103 -18.509 1.00 94.69 91 ASN A N 1
ATOM 716 C CA . ASN A 1 91 ? 15.810 5.169 -18.503 1.00 94.69 91 ASN A CA 1
ATOM 717 C C . ASN A 1 91 ? 15.849 5.820 -19.893 1.00 94.69 91 ASN A C 1
ATOM 719 O O . ASN A 1 91 ? 16.345 5.234 -20.861 1.00 94.69 91 ASN A O 1
ATOM 723 N N . MET A 1 92 ? 15.359 7.055 -19.988 1.00 90.50 92 MET A N 1
ATOM 724 C CA . MET A 1 92 ? 15.371 7.823 -21.236 1.00 90.50 92 MET A CA 1
ATOM 725 C C . MET A 1 92 ? 16.783 8.142 -21.752 1.00 90.50 92 MET A C 1
ATOM 727 O O . MET A 1 92 ? 16.939 8.321 -22.956 1.00 90.50 92 MET A O 1
ATOM 731 N N . TYR A 1 93 ? 17.798 8.125 -20.882 1.00 90.81 93 TYR A N 1
ATOM 732 C CA . TYR A 1 93 ? 19.191 8.451 -21.205 1.00 90.81 93 TYR A CA 1
ATOM 733 C C . TYR A 1 93 ? 20.059 7.223 -21.526 1.00 90.81 93 TYR A C 1
ATOM 735 O O . TYR A 1 93 ? 21.242 7.367 -21.823 1.00 90.81 93 TYR A O 1
ATOM 743 N N . HIS A 1 94 ? 19.507 5.998 -21.516 1.00 92.38 94 HIS A N 1
ATOM 744 C CA . HIS A 1 94 ? 20.311 4.770 -21.663 1.00 92.38 94 HIS A CA 1
ATOM 745 C C . HIS A 1 94 ? 21.196 4.754 -22.922 1.00 92.38 94 HIS A C 1
ATOM 747 O O . HIS A 1 94 ? 22.317 4.252 -22.871 1.00 92.38 94 HIS A O 1
ATOM 753 N N . LYS A 1 95 ? 20.723 5.328 -24.038 1.00 91.12 95 LYS A N 1
ATOM 754 C CA . LYS A 1 95 ? 21.488 5.408 -25.293 1.00 91.12 95 LYS A CA 1
ATOM 755 C C . LYS A 1 95 ? 22.698 6.333 -25.179 1.00 91.12 95 LYS A C 1
ATOM 757 O O . LYS A 1 95 ? 23.764 5.988 -25.672 1.00 91.12 95 LYS A O 1
ATOM 762 N N . GLU A 1 96 ? 22.535 7.478 -24.526 1.00 91.56 96 GLU A N 1
ATOM 763 C CA . GLU A 1 96 ? 23.608 8.457 -24.301 1.00 91.56 96 GLU A CA 1
ATOM 764 C C . GLU A 1 96 ? 24.647 7.923 -23.315 1.00 91.56 96 GLU A C 1
ATOM 766 O O . GLU A 1 96 ? 25.841 8.144 -23.478 1.00 91.56 96 GLU A O 1
ATOM 771 N N . GLU A 1 97 ? 24.200 7.128 -22.342 1.00 91.44 97 GLU A N 1
ATOM 772 C CA . GLU A 1 97 ? 25.064 6.398 -21.413 1.00 91.44 97 GLU A CA 1
ATOM 773 C C . GLU A 1 97 ? 25.767 5.183 -22.058 1.00 91.44 97 GLU A C 1
ATOM 775 O O . GLU A 1 97 ? 26.497 4.464 -21.373 1.00 91.44 97 GLU A O 1
ATOM 780 N N . GLY A 1 98 ? 25.524 4.895 -23.344 1.00 92.62 98 GLY A N 1
ATOM 781 C CA . GLY A 1 98 ? 26.086 3.735 -24.046 1.00 92.62 98 GLY A CA 1
ATOM 782 C C . GLY A 1 98 ? 25.576 2.382 -23.532 1.00 92.62 98 GLY A C 1
ATOM 783 O O . GLY A 1 98 ? 26.209 1.347 -23.757 1.00 92.62 98 GLY A O 1
ATOM 784 N N . LYS A 1 99 ? 24.443 2.358 -22.822 1.00 92.50 99 LYS A N 1
ATOM 785 C CA . LYS A 1 99 ? 23.862 1.146 -22.237 1.00 92.50 99 LYS A CA 1
ATOM 786 C C . LYS A 1 99 ? 22.906 0.464 -23.210 1.00 92.50 99 LYS A C 1
ATOM 788 O O . LYS A 1 99 ? 22.067 1.102 -23.836 1.00 92.50 99 LYS A O 1
ATOM 793 N N . LYS A 1 100 ? 22.996 -0.868 -23.283 1.00 90.44 100 LYS A N 1
ATOM 794 C CA . LYS A 1 100 ? 22.038 -1.712 -24.023 1.00 90.44 100 LYS A CA 1
ATOM 795 C C . LYS A 1 100 ? 20.734 -1.940 -23.254 1.00 90.44 100 LYS A C 1
ATOM 797 O O . LYS A 1 100 ? 19.691 -2.104 -23.872 1.00 90.44 100 LYS A O 1
ATOM 802 N N . ASP A 1 101 ? 20.801 -1.969 -21.924 1.00 92.81 101 ASP A N 1
ATOM 803 C CA . ASP A 1 101 ? 19.627 -2.095 -21.059 1.00 92.81 101 ASP A CA 1
ATOM 804 C C . ASP A 1 101 ? 18.989 -0.717 -20.845 1.00 92.81 101 ASP A C 1
ATOM 806 O O . ASP A 1 101 ? 19.636 0.206 -20.346 1.00 92.81 101 ASP A O 1
ATOM 810 N N . SER A 1 102 ? 17.718 -0.592 -21.225 1.00 94.31 102 SER A N 1
ATOM 811 C CA . SER A 1 102 ? 16.930 0.623 -21.048 1.00 94.31 102 SER A CA 1
ATOM 812 C C . SER A 1 102 ? 16.240 0.707 -19.688 1.00 94.31 102 SER A C 1
ATOM 814 O O . SER A 1 102 ? 15.487 1.647 -19.471 1.00 94.31 102 SER A O 1
ATOM 816 N N . SER A 1 103 ? 16.422 -0.254 -18.780 1.00 95.69 103 SER A N 1
ATOM 817 C CA . SER A 1 103 ? 15.811 -0.228 -17.450 1.00 95.69 103 SER A CA 1
ATOM 818 C C . SER A 1 103 ? 16.548 0.717 -16.493 1.00 95.69 103 SER A C 1
ATOM 820 O O . SER A 1 103 ? 17.760 0.926 -16.573 1.00 95.69 103 SER A O 1
ATOM 822 N N . ILE A 1 104 ? 15.817 1.304 -15.542 1.00 94.88 104 ILE A N 1
ATOM 823 C CA . ILE A 1 104 ? 16.424 2.113 -14.473 1.00 94.88 104 ILE A CA 1
ATOM 824 C C . ILE A 1 104 ? 17.186 1.180 -13.532 1.00 94.88 104 ILE A C 1
ATOM 826 O O . ILE A 1 104 ? 16.580 0.261 -12.988 1.00 94.88 104 ILE A O 1
ATOM 830 N N . LYS A 1 105 ? 18.487 1.421 -13.319 1.00 90.75 105 LYS A N 1
ATOM 831 C CA . LYS A 1 105 ? 19.375 0.564 -12.507 1.00 90.75 105 LYS A CA 1
ATOM 832 C C . LYS A 1 105 ? 18.945 0.477 -11.038 1.00 90.75 105 LYS A C 1
ATOM 834 O O . LYS A 1 105 ? 18.896 -0.623 -10.490 1.00 90.75 105 LYS A O 1
ATOM 839 N N . TRP A 1 106 ? 18.655 1.619 -10.420 1.00 92.00 106 TRP A N 1
ATOM 840 C CA . TRP A 1 106 ? 18.235 1.714 -9.022 1.00 92.00 106 TRP A CA 1
ATOM 841 C C . TRP A 1 106 ? 16.714 1.654 -8.937 1.00 92.00 106 TRP A C 1
ATOM 843 O O . TRP A 1 106 ? 16.008 2.391 -9.615 1.00 92.00 106 TRP A O 1
ATOM 853 N N . ARG A 1 107 ? 16.200 0.694 -8.174 1.00 95.19 107 ARG A N 1
ATOM 854 C CA . ARG A 1 107 ? 14.771 0.393 -8.079 1.00 95.19 107 ARG A CA 1
ATOM 855 C C . ARG A 1 107 ? 14.442 0.089 -6.633 1.00 95.19 107 ARG A C 1
ATOM 857 O O . ARG A 1 107 ? 15.272 -0.479 -5.923 1.00 95.19 107 ARG A O 1
ATOM 864 N N . SER A 1 108 ? 13.230 0.427 -6.211 1.00 96.88 108 SER A N 1
ATOM 865 C CA . SER A 1 108 ? 12.770 0.064 -4.877 1.00 96.88 108 SER A CA 1
ATOM 866 C C . SER A 1 108 ? 12.721 -1.458 -4.724 1.00 96.88 108 SER A C 1
ATOM 868 O O . SER A 1 108 ? 12.205 -2.187 -5.581 1.00 96.88 108 SER A O 1
ATOM 870 N N . ASN A 1 109 ? 13.267 -1.940 -3.610 1.00 97.56 109 ASN A N 1
ATOM 871 C CA . ASN A 1 109 ? 13.083 -3.320 -3.179 1.00 97.56 109 ASN A CA 1
ATOM 872 C C . ASN A 1 109 ? 11.681 -3.501 -2.595 1.00 97.56 109 ASN A C 1
ATOM 874 O O . ASN A 1 109 ? 11.027 -2.536 -2.206 1.00 97.56 109 ASN A O 1
ATOM 878 N N . SER A 1 110 ? 11.227 -4.749 -2.490 1.00 98.00 110 SER A N 1
ATOM 879 C CA . SER A 1 110 ? 9.986 -5.039 -1.776 1.00 98.00 110 SER A CA 1
ATOM 880 C C . SER A 1 110 ? 10.134 -4.719 -0.293 1.00 98.00 110 SER A C 1
ATOM 882 O O . SER A 1 110 ? 11.176 -5.004 0.311 1.00 98.00 110 SER A O 1
ATOM 884 N N . TYR A 1 111 ? 9.072 -4.212 0.315 1.00 98.38 111 TYR A N 1
ATOM 885 C CA . TYR A 1 111 ? 9.040 -3.937 1.744 1.00 98.38 111 TYR A CA 1
ATOM 886 C C . TYR A 1 111 ? 7.663 -4.223 2.330 1.00 98.38 111 TYR A C 1
ATOM 888 O O . TYR A 1 111 ? 6.654 -4.238 1.626 1.00 98.38 111 TYR A O 1
ATOM 896 N N . THR A 1 112 ? 7.656 -4.451 3.639 1.00 98.62 112 THR A N 1
ATOM 897 C CA . THR A 1 112 ? 6.441 -4.603 4.432 1.00 98.62 112 THR A CA 1
ATOM 898 C C . THR A 1 112 ? 6.519 -3.648 5.613 1.00 98.62 112 THR A C 1
ATOM 900 O O . THR A 1 112 ? 7.538 -3.638 6.307 1.00 98.62 112 THR A O 1
ATOM 903 N N . THR A 1 113 ? 5.468 -2.864 5.833 1.00 98.56 113 THR A N 1
ATOM 904 C CA . THR A 1 113 ? 5.292 -2.029 7.025 1.00 98.56 113 THR A CA 1
ATOM 905 C C . THR A 1 113 ? 4.105 -2.525 7.834 1.00 98.56 113 THR A C 1
ATOM 907 O O . THR A 1 113 ? 3.175 -3.133 7.298 1.00 98.56 113 THR A O 1
ATOM 910 N N . ILE A 1 114 ? 4.172 -2.284 9.140 1.00 98.69 114 ILE A N 1
ATOM 911 C CA . ILE A 1 114 ? 3.093 -2.564 10.079 1.00 98.69 114 ILE A CA 1
ATOM 912 C C . ILE A 1 114 ? 2.758 -1.247 10.766 1.00 98.69 114 ILE A C 1
ATOM 914 O O . ILE A 1 114 ? 3.638 -0.652 11.391 1.00 98.69 114 ILE A O 1
ATOM 918 N N . ASP A 1 115 ? 1.512 -0.812 10.640 1.00 98.69 115 ASP A N 1
ATOM 919 C CA . ASP A 1 115 ? 1.012 0.434 11.209 1.00 98.69 115 ASP A CA 1
ATOM 920 C C . ASP A 1 115 ? -0.080 0.109 12.228 1.00 98.69 115 ASP A C 1
ATOM 922 O O . ASP A 1 115 ? -0.956 -0.716 11.966 1.00 98.69 115 ASP A O 1
ATOM 926 N N . LEU A 1 116 ? -0.016 0.745 13.397 1.00 98.56 116 LEU A N 1
ATOM 927 C CA . LEU A 1 116 ? -0.988 0.576 14.472 1.00 98.56 116 LEU A CA 1
ATOM 928 C C . LEU A 1 116 ? -1.640 1.921 14.770 1.00 98.56 116 LEU A C 1
ATOM 930 O O . LEU A 1 116 ? -0.953 2.876 15.127 1.00 98.56 116 LEU A O 1
ATOM 934 N N . LEU A 1 117 ? -2.958 1.998 14.639 1.00 98.50 117 LEU A N 1
ATOM 935 C CA . LEU A 1 117 ? -3.744 3.191 14.920 1.00 98.50 117 LEU A CA 1
ATOM 936 C C . LEU A 1 117 ? -4.781 2.863 15.987 1.00 98.50 117 LEU A C 1
ATOM 938 O O . LEU A 1 117 ? -5.291 1.751 16.060 1.00 98.50 117 LEU A O 1
ATOM 942 N N . GLY A 1 118 ? -5.107 3.837 16.822 1.00 98.38 118 GLY A N 1
ATOM 943 C CA . GLY A 1 118 ? -6.130 3.677 17.838 1.00 98.38 118 GLY A CA 1
ATOM 944 C C . GLY A 1 118 ? -6.840 4.980 18.138 1.00 98.38 118 GLY A C 1
ATOM 945 O O . GLY A 1 118 ? -6.337 6.078 17.875 1.00 98.38 118 GLY A O 1
ATOM 946 N N . TYR A 1 119 ? -8.030 4.853 18.707 1.00 98.44 119 TYR A N 1
ATOM 947 C CA . TYR A 1 119 ? -8.784 5.987 19.209 1.00 98.44 119 TYR A CA 1
ATOM 948 C C . TYR A 1 119 ? -9.518 5.653 20.500 1.00 98.44 119 TYR A C 1
ATOM 950 O O . TYR A 1 119 ? -9.828 4.499 20.779 1.00 98.44 119 TYR A O 1
ATOM 958 N N . ILE A 1 120 ? -9.840 6.696 21.257 1.00 98.19 120 ILE A N 1
ATOM 959 C CA . ILE A 1 120 ? -10.666 6.643 22.461 1.00 98.19 120 ILE A CA 1
ATOM 960 C C . ILE A 1 120 ? -11.582 7.869 22.506 1.00 98.19 120 ILE A C 1
ATOM 962 O O . ILE A 1 120 ? -11.181 8.979 22.150 1.00 98.19 120 ILE A O 1
ATOM 966 N N . LYS A 1 121 ? -12.819 7.666 22.962 1.00 98.19 121 LYS A N 1
ATOM 967 C CA . LYS A 1 121 ? -13.835 8.694 23.191 1.00 98.19 121 LYS A CA 1
ATOM 968 C C . LYS A 1 121 ? -14.134 8.808 24.688 1.00 98.19 121 LYS A C 1
ATOM 970 O O . LYS A 1 121 ? -15.071 8.173 25.170 1.00 98.19 121 LYS A O 1
ATOM 975 N N . PRO A 1 122 ? -13.343 9.581 25.457 1.00 95.62 122 PRO A N 1
ATOM 976 C CA . PRO A 1 122 ? -13.546 9.686 26.903 1.00 95.62 122 PRO A CA 1
ATOM 977 C C . PRO A 1 122 ? -14.869 10.388 27.260 1.00 95.62 122 PRO A C 1
ATOM 979 O O . PRO A 1 122 ? -15.457 10.098 28.297 1.00 95.62 122 PRO A O 1
ATOM 982 N N . ILE A 1 123 ? -15.354 11.285 26.391 1.00 96.38 123 ILE A N 1
ATOM 983 C CA . ILE A 1 123 ? -16.663 11.947 26.480 1.00 96.38 123 ILE A CA 1
ATOM 984 C C . ILE A 1 123 ? -17.303 12.012 25.087 1.00 96.38 123 ILE A C 1
ATOM 986 O O . ILE A 1 123 ? -16.602 11.969 24.078 1.00 96.38 123 ILE A O 1
ATOM 990 N N . LYS A 1 124 ? -18.633 12.168 25.020 1.00 91.69 124 LYS A N 1
ATOM 991 C CA . LYS A 1 124 ? -19.439 12.054 23.783 1.00 91.69 124 LYS A CA 1
ATOM 992 C C . LYS A 1 124 ? -18.928 12.885 22.592 1.00 91.69 124 LYS A C 1
ATOM 994 O O . LYS A 1 124 ? -19.065 12.454 21.454 1.00 91.69 124 LY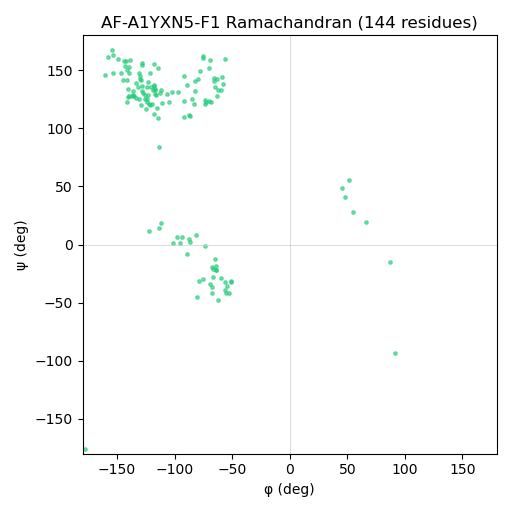S A O 1
ATOM 999 N N . ASN A 1 125 ? -18.319 14.041 22.856 1.00 95.50 125 ASN A N 1
ATOM 1000 C CA . ASN A 1 125 ? -17.900 15.005 21.833 1.00 95.50 125 ASN A CA 1
ATOM 1001 C C . ASN A 1 125 ? -16.370 15.163 21.727 1.00 95.50 125 ASN A C 1
ATOM 1003 O O . ASN A 1 125 ? -15.899 16.120 21.121 1.00 95.50 125 ASN A O 1
ATOM 1007 N N . LEU A 1 126 ? -15.587 14.252 22.319 1.00 97.25 126 LEU A N 1
ATOM 1008 C CA . LEU A 1 126 ? -14.125 14.256 22.233 1.00 97.25 126 LEU A CA 1
ATOM 1009 C C . LEU A 1 126 ? -13.641 12.898 21.735 1.00 97.25 126 LEU A C 1
ATOM 1011 O O . LEU A 1 126 ? -13.958 11.875 22.330 1.00 97.25 126 LEU A O 1
ATOM 1015 N N . THR A 1 127 ? -12.850 12.885 20.662 1.00 98.12 127 THR A N 1
ATOM 1016 C CA . THR A 1 127 ? -12.142 11.688 20.191 1.00 98.12 127 THR A CA 1
ATOM 1017 C C . THR A 1 127 ? -10.652 11.981 20.179 1.00 98.12 127 THR A C 1
ATOM 1019 O O . THR A 1 127 ? -10.204 12.879 19.471 1.00 98.12 127 THR A O 1
ATOM 1022 N N . LEU A 1 128 ? -9.887 11.211 20.943 1.00 98.44 128 LEU A N 1
ATOM 1023 C CA . LEU A 1 128 ? -8.431 11.241 20.916 1.00 98.44 128 LEU A CA 1
ATOM 1024 C C . LEU A 1 128 ? -7.955 10.107 20.014 1.00 98.44 128 LEU A C 1
ATOM 1026 O O . LEU A 1 128 ? -8.433 8.981 20.143 1.00 98.44 128 LEU A O 1
ATOM 1030 N N . ARG A 1 129 ? -7.042 10.406 19.091 1.00 98.31 129 ARG A N 1
ATOM 1031 C CA . ARG A 1 129 ? -6.461 9.434 18.157 1.00 98.31 129 ARG A CA 1
ATOM 1032 C C . ARG A 1 129 ? -4.952 9.435 18.311 1.00 98.31 129 ARG A C 1
ATOM 1034 O O . ARG A 1 129 ? -4.351 10.498 18.441 1.00 98.31 129 ARG A O 1
ATOM 1041 N N . ALA A 1 130 ? -4.355 8.257 18.257 1.00 98.44 130 ALA A N 1
ATOM 1042 C CA . ALA A 1 130 ? -2.912 8.091 18.231 1.00 98.44 130 ALA A CA 1
ATOM 1043 C C . ALA A 1 130 ? -2.555 6.976 17.251 1.00 98.44 130 ALA A C 1
ATOM 1045 O O . ALA A 1 130 ? -3.355 6.073 17.004 1.00 98.44 130 ALA A O 1
ATOM 1046 N N . GLY A 1 131 ? -1.355 7.038 16.687 1.00 98.19 131 GLY A N 1
ATOM 1047 C CA . GLY A 1 131 ? -0.879 6.008 15.780 1.00 98.19 131 GLY A CA 1
ATOM 1048 C C . GLY A 1 131 ? 0.635 5.922 15.777 1.00 98.19 131 GLY A C 1
ATOM 1049 O O . GLY A 1 131 ? 1.326 6.925 15.949 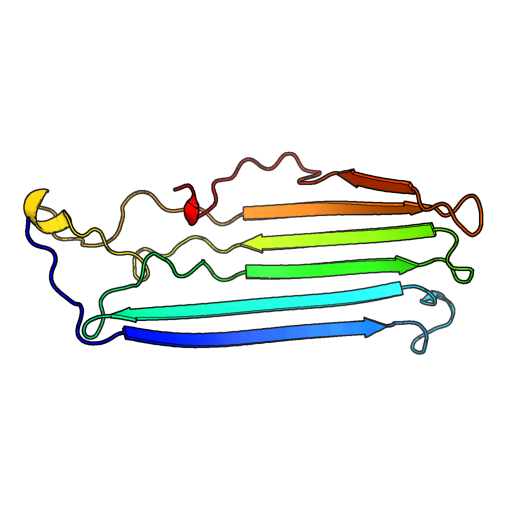1.00 98.19 131 GLY A O 1
ATOM 1050 N N . VAL A 1 132 ? 1.130 4.708 15.579 1.00 98.44 132 VAL A N 1
ATOM 1051 C CA . VAL A 1 132 ? 2.539 4.402 15.368 1.00 98.44 132 VAL A CA 1
ATOM 1052 C C . VAL A 1 132 ? 2.657 3.783 13.985 1.00 98.44 132 VAL A C 1
ATOM 1054 O O . VAL A 1 132 ? 2.169 2.680 13.739 1.00 98.44 132 VAL A O 1
ATOM 1057 N N . TYR A 1 133 ? 3.298 4.513 13.080 1.00 98.25 133 TYR A N 1
ATOM 1058 C CA . TYR A 1 133 ? 3.560 4.057 11.720 1.00 98.25 133 TYR A CA 1
ATOM 1059 C C . TYR A 1 133 ? 4.919 3.374 11.653 1.00 98.25 133 TYR A C 1
ATOM 1061 O O . TYR A 1 133 ? 5.866 3.801 12.316 1.00 98.25 133 TYR A O 1
ATOM 1069 N N . ASN A 1 134 ? 5.023 2.338 10.823 1.00 97.94 134 ASN A N 1
ATOM 1070 C CA . ASN A 1 134 ? 6.220 1.526 10.668 1.00 97.94 134 ASN A CA 1
ATOM 1071 C C . ASN A 1 134 ? 6.746 1.026 12.025 1.00 97.94 134 ASN A C 1
ATOM 1073 O O . ASN A 1 134 ? 7.906 1.246 12.382 1.00 97.94 134 ASN A O 1
ATOM 1077 N N . LEU A 1 135 ? 5.878 0.339 12.773 1.00 97.50 135 LEU A N 1
ATOM 1078 C CA . LEU A 1 135 ? 6.121 -0.178 14.124 1.00 97.50 135 LEU A CA 1
ATOM 1079 C C . LEU A 1 135 ? 7.425 -0.985 14.228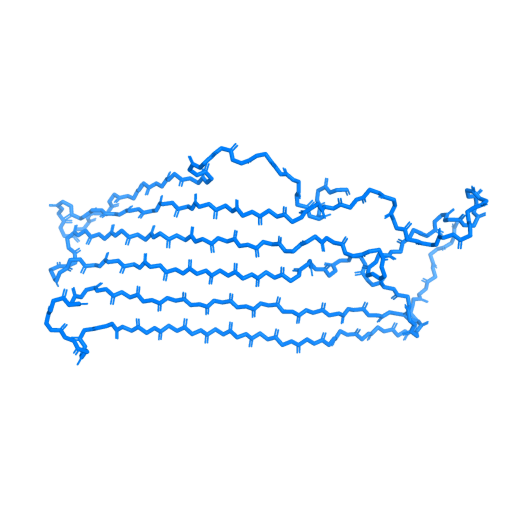 1.00 97.50 135 LEU A C 1
ATOM 1081 O O . LEU A 1 135 ? 8.093 -0.981 15.257 1.00 97.50 135 LEU A O 1
ATOM 1085 N N . THR A 1 136 ? 7.818 -1.652 13.143 1.00 97.69 136 THR A N 1
ATOM 1086 C CA . THR A 1 136 ? 9.028 -2.478 13.067 1.00 97.69 136 THR A CA 1
ATOM 1087 C C . THR A 1 136 ? 10.291 -1.699 12.682 1.00 97.69 136 THR A C 1
ATOM 1089 O O . THR A 1 136 ? 11.320 -2.320 12.428 1.00 97.69 136 THR A O 1
ATOM 1092 N N . ASN A 1 137 ? 10.227 -0.366 12.553 1.00 97.69 137 ASN A N 1
ATOM 1093 C CA . ASN A 1 137 ? 11.322 0.495 12.083 1.00 97.69 137 ASN A CA 1
ATOM 1094 C C . ASN A 1 137 ? 11.988 -0.044 10.799 1.00 97.69 137 ASN A C 1
ATOM 1096 O O . ASN A 1 137 ? 13.214 -0.040 10.640 1.00 97.69 137 ASN A O 1
ATOM 1100 N N . ARG A 1 138 ? 11.176 -0.556 9.866 1.00 98.00 138 ARG A N 1
ATOM 1101 C CA . ARG A 1 138 ? 11.669 -1.097 8.600 1.00 98.00 138 ARG A CA 1
ATOM 1102 C C . ARG A 1 138 ? 12.337 0.029 7.818 1.00 98.00 138 ARG A C 1
ATOM 1104 O O . ARG A 1 138 ? 11.723 1.067 7.588 1.00 98.00 138 ARG A O 1
ATOM 1111 N N . LYS A 1 139 ? 13.576 -0.182 7.373 1.00 97.81 139 LYS A N 1
ATOM 1112 C CA . LYS A 1 139 ? 14.239 0.705 6.409 1.00 97.81 139 LYS A CA 1
ATOM 1113 C C . LYS A 1 139 ? 13.839 0.288 4.998 1.00 97.81 139 LYS A C 1
ATOM 1115 O O . LYS A 1 139 ? 13.951 -0.887 4.641 1.00 97.81 139 LYS A O 1
ATOM 1120 N N . TYR A 1 140 ? 13.323 1.235 4.228 1.00 96.94 140 TYR A N 1
ATOM 1121 C CA . TYR A 1 140 ? 12.886 1.025 2.854 1.00 96.94 140 TYR A CA 1
ATOM 1122 C C . TYR A 1 140 ? 12.943 2.340 2.075 1.00 96.94 140 TYR A C 1
ATOM 1124 O O . TYR A 1 140 ? 13.094 3.410 2.661 1.00 96.94 140 TYR A O 1
ATOM 1132 N N . ILE A 1 141 ? 12.825 2.229 0.756 1.00 96.50 141 ILE A N 1
ATOM 1133 C CA . ILE A 1 141 ? 12.669 3.347 -0.171 1.00 96.50 141 ILE A CA 1
ATOM 1134 C C . ILE A 1 141 ? 11.448 3.042 -1.034 1.00 96.50 141 ILE A C 1
ATOM 1136 O O . ILE A 1 141 ? 11.284 1.909 -1.503 1.00 96.50 141 ILE A O 1
ATOM 1140 N N . THR A 1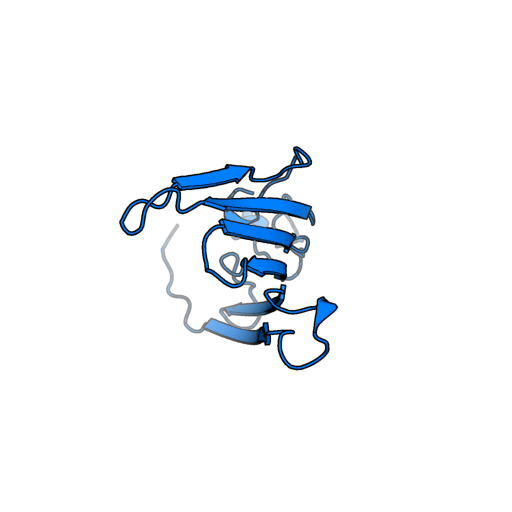 142 ? 10.558 4.015 -1.188 1.00 96.19 142 THR A N 1
ATOM 1141 C CA . THR A 1 142 ? 9.422 3.896 -2.103 1.00 96.19 142 THR A CA 1
ATOM 1142 C C . THR A 1 142 ? 9.905 4.058 -3.541 1.00 96.19 142 THR A C 1
ATOM 1144 O O . THR A 1 142 ? 11.005 4.545 -3.786 1.00 96.19 142 THR A O 1
ATOM 1147 N N . TRP A 1 143 ? 9.119 3.604 -4.517 1.00 95.88 143 TRP A N 1
ATOM 1148 C CA . TRP A 1 143 ? 9.522 3.720 -5.921 1.00 95.88 143 TRP A CA 1
ATOM 1149 C C . TRP A 1 143 ? 9.558 5.178 -6.401 1.00 95.88 143 TRP A C 1
ATOM 1151 O O . TRP A 1 143 ? 10.438 5.553 -7.161 1.00 95.88 143 TRP A O 1
ATOM 1161 N N . ASP A 1 144 ? 8.626 6.000 -5.933 1.00 91.94 144 ASP A N 1
ATOM 1162 C CA . ASP A 1 144 ? 8.565 7.443 -6.189 1.00 91.94 144 ASP A CA 1
ATOM 1163 C C . ASP A 1 144 ? 9.749 8.227 -5.602 1.00 91.94 144 ASP A C 1
ATOM 1165 O O . ASP A 1 144 ? 10.046 9.315 -6.085 1.00 91.94 144 ASP A O 1
ATOM 1169 N N . SER A 1 145 ? 10.422 7.672 -4.591 1.00 90.19 145 SER A N 1
ATOM 1170 C CA . SER A 1 145 ? 11.601 8.272 -3.956 1.00 90.19 145 SER A CA 1
ATOM 1171 C C . SER A 1 145 ? 12.929 7.656 -4.422 1.00 90.19 145 SER A C 1
ATOM 1173 O O . SER A 1 145 ? 13.973 8.025 -3.885 1.00 90.19 145 SER A O 1
ATOM 1175 N N . ALA A 1 146 ? 12.894 6.687 -5.346 1.00 81.62 146 ALA A N 1
ATOM 1176 C CA . ALA A 1 146 ? 14.060 5.931 -5.819 1.00 81.62 146 ALA A CA 1
ATOM 1177 C C . ALA A 1 146 ? 14.740 6.547 -7.051 1.00 81.62 146 ALA A C 1
ATOM 1179 O O . ALA A 1 146 ? 14.066 7.258 -7.828 1.00 81.62 146 ALA A O 1
#

Organism: Aggregatibacter actinomycetemcomitans (NCBI:txid714)

Secondary structure (DSSP, 8-state):
------S-EEEEEEEEEEEEE-TTT-GGGTTEEEEEEEEEEEEEETTTEE-TTSPPPEEEEEEEEE-TTSSEEEEEEEEEEPPPPGGG---TTTTTTT-S--S-SS-PPPEEEEEEEEEEEEETTEEEEEEESSTT------STT-

Sequence (146 aa):
YQNINRPNAKVTGFEIVSQISLNDLAKILNGFNLSYKYTYQKGRMDGDIPMNAIQPRTAVYGIGYVHSDDKFGLDLYITHAGAKQAKDTYNMYHKEEGKKDSSIKWRSNSYTTIDLLGYIKPIKNLTLRAGVYNLTNRKYITWDSA

Radius of gyration: 21.32 Å; Cα contacts (8 Å, |Δi|>4): 306; chains: 1; bounding box: 49×34×56 Å

Solvent-accessible surface area (backbone atoms only — not comparable to full-atom values): 8210 Å² total; per-residue (Å²): 141,79,94,74,87,74,92,44,73,52,74,53,68,54,74,47,79,48,76,45,75,31,50,85,79,38,81,91,36,51,41,30,34,43,35,40,37,39,42,40,61,49,35,27,29,74,79,76,44,30,35,65,87,56,61,53,40,35,39,38,41,35,45,34,38,35,44,91,84,64,44,32,36,40,37,40,36,42,38,38,39,44,44,50,51,54,88,51,28,56,35,90,56,22,69,83,72,71,42,89,63,44,40,44,88,73,58,18,61,57,47,65,43,39,32,42,37,38,39,38,35,93,45,100,92,45,78,51,73,54,70,45,73,42,71,77,69,67,86,80,56,52,64,92,76,87

InterPro domains:
  IPR000531 TonB-dependent receptor-like, beta-barrel [PF00593] (1-135)
  IPR036942 TonB-dependent receptor-like, beta-barrel domain superfamily [G3DSA:2.40.170.20] (1-146)
  IPR039426 TonB-dependent receptor-like [PTHR30069] (2-145)

pLDDT: mean 94.58, std 5.57, range [64.5, 98.75]